Protein AF-A0A2J6SR57-F1 (afdb_monomer_lite)

InterPro domains:
  IPR036116 Fibronectin type III superfamily [SSF49265] (1-68)

Organism: NCBI:txid1095630

Secondary structure (DSSP, 8-state):
-EEEE-PPPTT-SEEEEEEEETT-TT---EEEEEEESSSEEEE---SS-GGGEEEEEEEEETTEEPPPPPPEE--

Radius of gyration: 12.21 Å; chains: 1; bounding box: 33×21×33 Å

Structure (mmCIF, N/CA/C/O backbone):
data_AF-A0A2J6SR57-F1
#
_entry.id   AF-A0A2J6SR57-F1
#
loop_
_atom_site.group_PDB
_atom_site.id
_atom_site.type_symbol
_atom_site.label_atom_id
_atom_site.label_alt_id
_atom_site.label_comp_id
_atom_site.label_asym_id
_atom_site.label_entity_id
_atom_site.label_seq_id
_atom_site.pdbx_PDB_ins_code
_atom_site.Cartn_x
_atom_site.Cartn_y
_atom_site.Cartn_z
_atom_site.occupancy
_atom_site.B_iso_or_equiv
_atom_site.auth_seq_id
_atom_site.auth_comp_id
_atom_site.auth_asym_id
_atom_site.auth_atom_id
_atom_site.pdbx_PDB_model_num
ATOM 1 N N . THR A 1 1 ? -3.134 9.363 9.464 1.00 81.50 1 THR A N 1
ATOM 2 C CA . THR A 1 1 ? -2.419 8.885 8.265 1.00 81.50 1 THR A CA 1
ATOM 3 C C . THR A 1 1 ? -1.645 7.640 8.629 1.00 81.50 1 THR A C 1
ATOM 5 O O . THR A 1 1 ? -1.109 7.612 9.728 1.00 81.50 1 THR A O 1
ATOM 8 N N . VAL A 1 2 ? -1.595 6.636 7.754 1.00 89.88 2 VAL A N 1
ATOM 9 C CA . VAL A 1 2 ? -0.739 5.441 7.901 1.00 89.88 2 VAL A CA 1
ATOM 10 C C . VA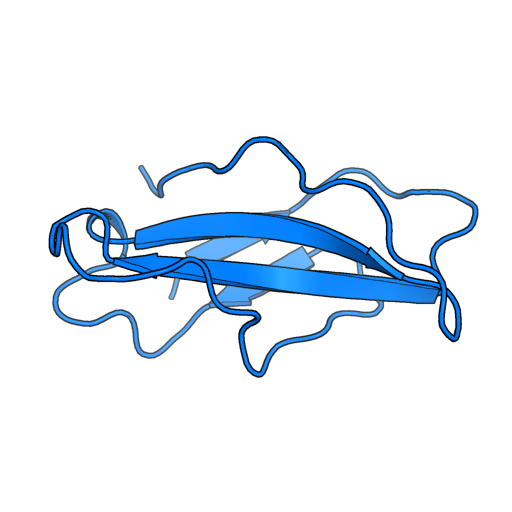L A 1 2 ? 0.404 5.548 6.907 1.00 89.88 2 VAL A C 1
ATOM 12 O O . VAL A 1 2 ? 0.163 5.934 5.767 1.00 89.88 2 VAL A O 1
ATOM 15 N N . GLN A 1 3 ? 1.622 5.222 7.336 1.00 92.00 3 GLN A N 1
ATOM 16 C CA . GLN A 1 3 ? 2.777 5.090 6.451 1.00 92.00 3 GLN A CA 1
ATOM 17 C C . GLN A 1 3 ? 3.049 3.610 6.221 1.00 92.00 3 GLN A C 1
ATOM 19 O O . GLN A 1 3 ? 3.116 2.837 7.175 1.00 92.00 3 GLN A O 1
ATOM 24 N N . MET A 1 4 ? 3.178 3.229 4.958 1.00 91.38 4 MET A N 1
ATOM 25 C CA . MET A 1 4 ? 3.439 1.859 4.538 1.00 91.38 4 MET A CA 1
ATOM 26 C C . MET A 1 4 ? 4.756 1.818 3.781 1.00 91.38 4 MET A C 1
ATOM 28 O O . MET A 1 4 ? 5.052 2.725 3.003 1.00 91.38 4 MET A O 1
ATOM 32 N N . THR A 1 5 ? 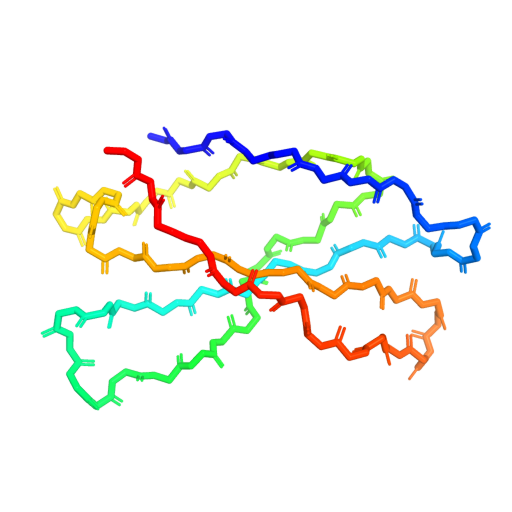5.512 0.746 3.983 1.00 94.44 5 THR A N 1
ATOM 33 C CA . THR A 1 5 ? 6.737 0.436 3.243 1.00 94.44 5 THR A CA 1
ATOM 34 C C . THR A 1 5 ? 6.700 -1.021 2.814 1.00 94.44 5 THR A C 1
ATOM 36 O O . THR A 1 5 ? 6.150 -1.858 3.531 1.00 94.44 5 THR A O 1
ATOM 39 N N . TRP A 1 6 ? 7.296 -1.334 1.672 1.00 93.62 6 TRP A N 1
ATOM 40 C CA . TRP A 1 6 ? 7.389 -2.696 1.147 1.00 93.62 6 TRP A CA 1
ATOM 41 C C . TRP A 1 6 ? 8.710 -2.896 0.406 1.00 93.62 6 TRP A C 1
ATOM 43 O O . TRP A 1 6 ? 9.400 -1.932 0.078 1.00 93.62 6 TRP A O 1
ATOM 53 N N . ASP A 1 7 ? 9.064 -4.149 0.139 1.00 94.81 7 ASP A N 1
ATOM 54 C CA . ASP A 1 7 ? 10.284 -4.465 -0.598 1.00 94.81 7 ASP A CA 1
ATOM 55 C C . ASP A 1 7 ? 10.148 -4.125 -2.086 1.00 94.81 7 ASP A C 1
ATOM 57 O O . ASP A 1 7 ? 9.088 -4.283 -2.700 1.00 94.81 7 ASP A O 1
ATOM 61 N N . ALA A 1 8 ? 11.251 -3.673 -2.683 1.00 92.75 8 ALA A N 1
ATOM 62 C CA . ALA A 1 8 ? 11.294 -3.359 -4.102 1.00 92.75 8 ALA A CA 1
ATOM 63 C C . ALA A 1 8 ? 11.160 -4.624 -4.964 1.00 92.75 8 ALA A C 1
ATOM 65 O O . ALA A 1 8 ? 11.837 -5.626 -4.734 1.00 92.75 8 ALA A O 1
ATOM 66 N N . MET A 1 9 ? 10.372 -4.541 -6.035 1.00 91.62 9 MET A N 1
ATOM 67 C CA . MET A 1 9 ? 10.388 -5.524 -7.116 1.00 91.62 9 MET A CA 1
ATOM 68 C C . MET A 1 9 ? 11.170 -4.979 -8.313 1.00 91.62 9 MET A C 1
ATOM 70 O O . MET A 1 9 ? 10.803 -3.956 -8.883 1.00 91.62 9 MET A O 1
ATOM 74 N N . GLY A 1 10 ? 12.225 -5.687 -8.731 1.00 92.00 10 GLY A N 1
ATOM 75 C CA . GLY A 1 10 ? 13.191 -5.192 -9.726 1.00 92.00 10 GLY A CA 1
ATOM 76 C C . GLY A 1 10 ? 12.628 -4.864 -11.116 1.00 92.00 10 GLY A C 1
ATOM 77 O O . GLY A 1 10 ? 13.264 -4.131 -11.865 1.00 92.00 10 GLY A O 1
ATOM 78 N N . TYR A 1 11 ? 11.441 -5.370 -11.458 1.00 91.50 11 TYR A N 1
ATOM 79 C CA . TYR A 1 11 ? 10.776 -5.120 -12.745 1.00 91.50 11 TYR A CA 1
ATOM 80 C C . TYR A 1 11 ? 9.510 -4.258 -12.621 1.00 91.50 11 TYR A C 1
ATOM 82 O O . TYR A 1 11 ? 8.771 -4.117 -13.598 1.00 91.50 11 TYR A O 1
ATOM 90 N N . ALA A 1 12 ? 9.232 -3.709 -11.436 1.00 95.69 12 ALA A N 1
ATOM 91 C CA . ALA A 1 12 ? 8.091 -2.833 -11.208 1.00 95.69 12 ALA A CA 1
ATOM 92 C C . ALA A 1 12 ? 8.369 -1.427 -11.751 1.00 95.69 12 ALA A C 1
ATOM 94 O O . ALA A 1 12 ? 9.412 -0.845 -11.466 1.00 95.69 12 ALA A O 1
ATOM 95 N N . TYR A 1 13 ? 7.414 -0.863 -12.489 1.00 94.94 13 TYR A N 1
ATOM 96 C CA . TYR A 1 13 ? 7.401 0.571 -12.791 1.00 94.94 13 TYR A CA 1
ATOM 97 C C . TYR A 1 13 ? 6.840 1.369 -11.607 1.00 94.94 13 TYR A C 1
ATOM 99 O O . TYR A 1 13 ? 7.295 2.470 -11.308 1.00 94.94 13 TYR A O 1
ATOM 107 N N . GLY A 1 14 ? 5.848 0.801 -10.922 1.00 95.00 14 GLY A N 1
ATOM 108 C CA . GLY A 1 14 ? 5.261 1.382 -9.728 1.00 95.00 14 GLY A CA 1
ATOM 109 C C . GLY A 1 14 ? 4.426 0.370 -8.961 1.00 95.00 14 GLY A C 1
ATOM 110 O O . GLY A 1 14 ? 4.401 -0.822 -9.275 1.00 95.00 14 GLY A O 1
ATOM 111 N N . TYR A 1 15 ? 3.734 0.874 -7.952 1.00 95.44 15 TYR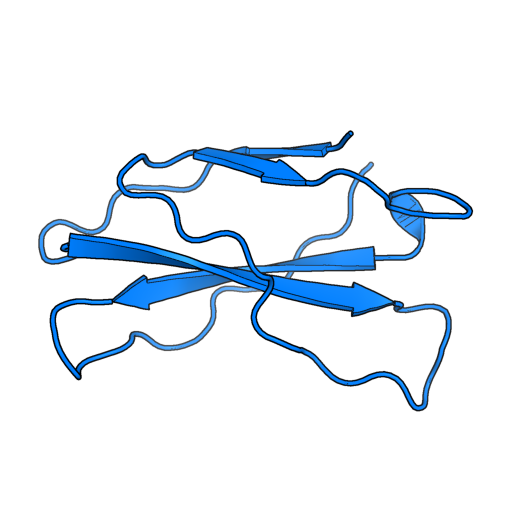 A N 1
ATOM 112 C CA . TYR A 1 15 ? 2.956 0.105 -7.002 1.00 95.44 15 TYR A CA 1
ATOM 113 C C . TYR A 1 15 ? 1.565 0.699 -6.864 1.00 95.44 15 TYR A C 1
ATOM 115 O O . TYR A 1 15 ? 1.399 1.920 -6.809 1.00 95.44 15 TYR A O 1
ATOM 123 N N . ARG A 1 16 ? 0.562 -0.167 -6.797 1.00 94.75 16 ARG A N 1
ATOM 124 C CA . ARG A 1 16 ? -0.821 0.210 -6.531 1.00 94.75 16 ARG A CA 1
ATOM 125 C C . ARG A 1 16 ? -1.188 -0.255 -5.134 1.00 94.75 16 ARG A C 1
ATOM 127 O O . ARG A 1 16 ? -0.923 -1.398 -4.765 1.00 94.75 16 ARG A O 1
ATOM 134 N N . ILE A 1 17 ? -1.775 0.650 -4.360 1.00 93.69 17 ILE A N 1
ATOM 135 C CA . ILE A 1 17 ? -2.200 0.370 -2.995 1.00 93.69 17 ILE A CA 1
ATOM 136 C C . ILE A 1 17 ? -3.671 -0.023 -3.032 1.00 93.69 17 ILE A C 1
ATOM 138 O O . ILE A 1 17 ? -4.484 0.646 -3.663 1.00 93.69 17 ILE A O 1
ATOM 142 N N . TRP A 1 18 ? -4.004 -1.097 -2.336 1.00 94.00 18 TRP A N 1
ATOM 143 C CA . TRP A 1 18 ? -5.342 -1.645 -2.221 1.00 94.00 18 TRP A CA 1
ATOM 144 C C . TRP A 1 18 ? -5.827 -1.511 -0.789 1.00 94.00 18 TRP A C 1
ATOM 146 O O . TRP A 1 18 ? -5.070 -1.780 0.144 1.00 94.00 18 TRP A O 1
ATOM 156 N N . THR A 1 19 ? -7.080 -1.099 -0.617 1.00 92.88 19 THR A N 1
ATOM 157 C CA . THR A 1 19 ? -7.673 -0.858 0.700 1.00 92.88 19 THR A CA 1
ATOM 158 C C . THR A 1 19 ? -9.111 -1.339 0.770 1.00 92.88 19 THR A C 1
ATOM 160 O O . THR A 1 19 ? -9.849 -1.240 -0.212 1.00 92.88 19 THR A O 1
ATOM 163 N N . ARG A 1 20 ? -9.527 -1.798 1.950 1.00 93.12 20 ARG A N 1
ATOM 164 C CA . ARG A 1 20 ? -10.941 -1.948 2.327 1.00 93.12 20 ARG A CA 1
ATOM 165 C C . ARG A 1 20 ? -11.120 -1.758 3.819 1.00 93.12 20 ARG A C 1
ATOM 167 O O . ARG A 1 20 ? -10.172 -1.942 4.582 1.00 93.12 20 ARG A O 1
ATOM 174 N N . ASN A 1 21 ? -12.337 -1.434 4.222 1.00 93.75 21 ASN A N 1
ATOM 175 C CA . ASN A 1 21 ? -12.758 -1.405 5.607 1.00 93.75 21 ASN A CA 1
ATOM 176 C C . ASN A 1 21 ? -13.082 -2.827 6.098 1.00 93.75 21 ASN A C 1
ATOM 178 O O . ASN A 1 21 ? -14.051 -3.442 5.662 1.00 93.75 21 ASN A O 1
ATOM 182 N N . ILE A 1 22 ? -12.299 -3.343 7.044 1.00 94.94 22 ILE A N 1
ATOM 183 C CA . ILE A 1 22 ? -12.470 -4.695 7.602 1.00 94.94 22 ILE A CA 1
ATOM 184 C C . ILE A 1 22 ? -13.635 -4.801 8.597 1.00 94.94 22 ILE A C 1
ATOM 186 O O . ILE A 1 22 ? -14.040 -5.904 8.950 1.00 94.94 22 ILE A O 1
ATOM 190 N N . GLN A 1 23 ? -14.187 -3.671 9.051 1.00 94.06 23 GLN A N 1
ATOM 191 C CA . GLN A 1 23 ? -15.378 -3.631 9.908 1.00 94.06 23 GLN A CA 1
ATOM 192 C C . GLN A 1 23 ? -16.683 -3.652 9.105 1.00 94.06 23 GLN A C 1
ATOM 194 O O . GLN A 1 23 ? -17.760 -3.820 9.675 1.00 94.06 23 GLN A O 1
ATOM 199 N N . ASN A 1 24 ? -16.613 -3.493 7.782 1.00 93.44 24 ASN A N 1
ATOM 200 C CA . ASN A 1 24 ? -17.761 -3.608 6.896 1.00 93.44 24 ASN A CA 1
ATOM 201 C C . ASN A 1 24 ? -17.633 -4.883 6.055 1.00 93.44 24 ASN A C 1
ATOM 203 O O . ASN A 1 24 ? -16.912 -4.915 5.066 1.00 93.44 24 ASN A O 1
ATOM 207 N N . ALA A 1 25 ? -18.387 -5.925 6.411 1.00 90.75 25 ALA A N 1
ATOM 208 C CA . ALA A 1 25 ? -18.350 -7.213 5.713 1.00 90.75 25 ALA A CA 1
ATOM 209 C C . ALA A 1 25 ? -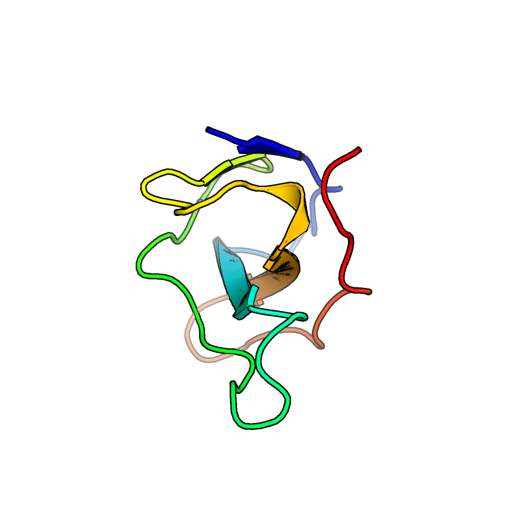18.776 -7.146 4.232 1.00 90.75 25 ALA A C 1
ATOM 211 O O . ALA A 1 25 ? -18.502 -8.076 3.479 1.00 90.75 25 ALA A O 1
ATOM 212 N N . SER A 1 26 ? -19.460 -6.073 3.822 1.00 94.38 26 SER A N 1
ATOM 213 C CA . SER A 1 26 ? -19.843 -5.848 2.421 1.00 94.38 26 SER A CA 1
ATOM 214 C C . SER A 1 26 ? -18.803 -5.041 1.645 1.00 94.38 26 SER A C 1
ATOM 216 O O . SER A 1 26 ? -18.966 -4.850 0.442 1.00 94.38 26 SER A O 1
ATOM 218 N N . ASP A 1 27 ? -17.772 -4.528 2.320 1.00 93.25 27 ASP A N 1
ATOM 219 C CA . ASP A 1 27 ? -16.720 -3.767 1.665 1.00 93.25 27 ASP A CA 1
ATOM 220 C C . ASP A 1 27 ? -15.765 -4.692 0.911 1.00 93.25 27 ASP A C 1
ATOM 222 O O . ASP A 1 27 ? -15.456 -5.815 1.327 1.00 93.25 27 ASP A O 1
ATOM 226 N N . VAL A 1 28 ? -15.295 -4.206 -0.228 1.00 92.94 28 VAL A N 1
ATOM 227 C CA . VAL A 1 28 ? -14.465 -4.966 -1.155 1.00 92.94 28 VAL A CA 1
ATOM 228 C C . VAL A 1 28 ? -13.113 -4.301 -1.288 1.00 92.94 28 VAL A C 1
ATOM 230 O O . VAL A 1 28 ? -12.982 -3.083 -1.201 1.00 92.94 28 VAL A O 1
ATOM 233 N N . LEU A 1 29 ? -12.086 -5.119 -1.501 1.00 92.88 29 LEU A N 1
ATOM 234 C CA . LEU A 1 29 ? -10.748 -4.602 -1.718 1.00 92.88 29 LEU A CA 1
ATOM 235 C C . LEU A 1 29 ? -10.728 -3.796 -3.017 1.00 92.88 29 LEU A C 1
ATOM 237 O O . LEU A 1 29 ? -10.931 -4.341 -4.101 1.00 92.88 29 LEU A O 1
ATOM 241 N N . THR A 1 30 ? -10.496 -2.493 -2.892 1.00 92.31 30 THR A N 1
ATOM 242 C CA . THR A 1 30 ? -10.460 -1.574 -4.027 1.00 92.31 30 THR A CA 1
ATOM 243 C C . THR A 1 30 ? -9.069 -0.988 -4.182 1.00 92.31 30 THR A C 1
ATOM 245 O O . THR A 1 30 ? -8.373 -0.769 -3.184 1.00 92.31 30 THR A O 1
ATOM 248 N N . PRO A 1 31 ? -8.634 -0.735 -5.424 1.00 88.12 31 PRO A N 1
ATOM 249 C CA . PRO A 1 31 ? -7.412 0.005 -5.633 1.00 88.12 31 PRO A CA 1
ATOM 250 C C . PRO A 1 31 ? -7.664 1.448 -5.202 1.00 88.12 31 PRO A C 1
ATOM 252 O O . PRO A 1 31 ? -8.594 2.101 -5.680 1.00 88.12 31 PRO A O 1
ATOM 255 N N . GLY A 1 32 ? -6.855 1.942 -4.274 1.00 73.06 32 GLY A N 1
ATOM 256 C CA . GLY A 1 32 ? -6.896 3.335 -3.871 1.00 73.06 32 GLY A CA 1
ATOM 257 C C . GLY A 1 32 ? -6.522 4.259 -5.033 1.00 73.06 32 GLY A C 1
ATOM 258 O O . GLY A 1 32 ? -5.913 3.850 -6.020 1.00 73.06 32 GLY A O 1
ATOM 259 N N . ILE A 1 33 ? -6.816 5.551 -4.874 1.00 63.41 33 ILE A N 1
ATOM 260 C CA . ILE A 1 33 ? -6.357 6.612 -5.797 1.00 63.41 33 ILE A CA 1
ATOM 261 C C . ILE A 1 33 ? -4.815 6.712 -5.808 1.00 63.41 33 ILE A C 1
ATOM 263 O O . ILE A 1 33 ? -4.216 7.318 -6.692 1.00 63.41 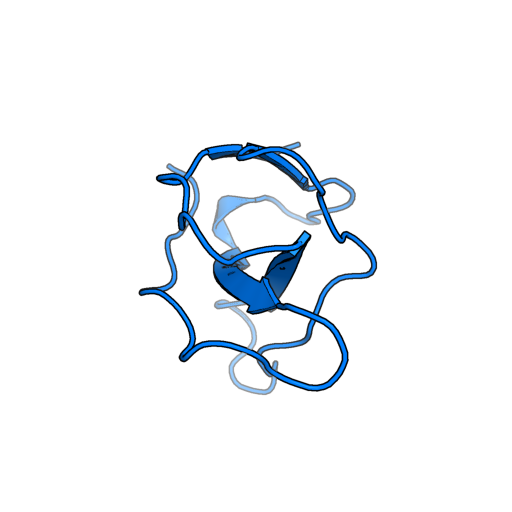33 ILE A O 1
ATOM 267 N N . LEU A 1 34 ? -4.158 6.116 -4.813 1.00 68.50 34 LEU A N 1
ATOM 268 C CA . LEU A 1 34 ? -2.721 6.181 -4.621 1.00 68.50 34 LEU A CA 1
ATOM 269 C C . LEU A 1 34 ? -2.014 5.086 -5.429 1.00 68.50 34 LEU A C 1
ATOM 271 O O . LEU A 1 34 ? -2.137 3.892 -5.150 1.00 68.50 34 LEU A O 1
ATOM 275 N N . SER A 1 35 ? -1.208 5.527 -6.387 1.00 81.25 35 SER A N 1
ATOM 276 C CA . SER A 1 35 ? -0.102 4.760 -6.951 1.00 81.25 35 SER A CA 1
ATOM 277 C C . SER A 1 35 ? 1.213 5.415 -6.539 1.00 81.25 35 SER A C 1
ATOM 279 O O . SER A 1 35 ? 1.308 6.642 -6.555 1.00 81.25 35 SER A O 1
ATOM 281 N N . SER A 1 36 ? 2.220 4.618 -6.197 1.00 89.25 36 SER A N 1
ATOM 282 C CA . SER A 1 36 ? 3.555 5.105 -5.839 1.00 89.25 36 SER A CA 1
ATOM 283 C C . SER A 1 36 ? 4.597 4.539 -6.794 1.00 89.25 36 SER A C 1
ATOM 285 O O . SER A 1 36 ? 4.560 3.356 -7.118 1.00 89.25 36 SER A O 1
ATOM 287 N N . THR A 1 37 ? 5.535 5.364 -7.250 1.00 92.69 37 THR A N 1
ATOM 288 C CA . THR A 1 37 ? 6.758 4.893 -7.928 1.00 92.69 37 THR A CA 1
ATOM 289 C C . THR A 1 37 ? 7.882 4.600 -6.933 1.00 92.69 37 THR A C 1
ATOM 291 O O . THR A 1 37 ? 8.934 4.097 -7.314 1.00 92.69 37 THR A O 1
ATOM 294 N N . GLU A 1 38 ? 7.664 4.915 -5.657 1.00 93.75 38 GLU A N 1
ATOM 295 C CA . GLU A 1 38 ? 8.557 4.602 -4.548 1.00 93.75 38 GLU A CA 1
ATOM 296 C C . GLU A 1 38 ? 8.085 3.330 -3.830 1.00 93.75 38 GLU A C 1
ATOM 298 O O . GLU A 1 38 ? 6.974 2.839 -4.037 1.00 93.75 38 GLU A O 1
ATOM 303 N N . THR A 1 39 ? 8.919 2.796 -2.942 1.00 95.19 39 THR A N 1
ATOM 304 C CA . THR A 1 39 ? 8.599 1.624 -2.109 1.00 95.19 39 THR A CA 1
ATOM 305 C C . THR A 1 39 ? 7.890 1.994 -0.804 1.00 95.19 39 THR A C 1
ATOM 307 O O . THR A 1 39 ? 7.993 1.295 0.208 1.00 95.19 39 THR A O 1
ATOM 310 N N . CYS A 1 40 ? 7.199 3.132 -0.806 1.00 93.56 40 CYS A N 1
ATOM 311 C CA . CYS A 1 40 ? 6.421 3.629 0.314 1.00 93.56 40 CYS A CA 1
ATOM 312 C C . CYS A 1 40 ? 5.216 4.455 -0.156 1.00 93.56 40 CYS A C 1
ATOM 314 O O . CYS A 1 40 ? 5.180 4.971 -1.278 1.00 93.56 40 CYS A O 1
ATOM 316 N N . ALA A 1 41 ? 4.203 4.558 0.708 1.00 92.12 41 ALA A N 1
ATOM 317 C CA . ALA A 1 41 ? 3.059 5.444 0.511 1.00 92.12 41 ALA A CA 1
ATOM 318 C C . ALA A 1 41 ? 2.372 5.799 1.835 1.00 92.12 41 ALA A C 1
ATOM 320 O O . ALA A 1 41 ? 2.335 5.006 2.779 1.00 92.12 41 ALA A O 1
ATOM 321 N N . GLY A 1 42 ? 1.761 6.985 1.859 1.00 90.12 42 GLY A N 1
ATOM 322 C CA . GLY A 1 42 ? 0.915 7.447 2.953 1.00 90.12 42 GLY A CA 1
ATOM 323 C C . GLY A 1 42 ? -0.571 7.338 2.615 1.00 90.12 42 GLY A C 1
ATOM 324 O O . GLY A 1 42 ? -1.024 7.956 1.655 1.00 90.12 42 GLY A O 1
ATOM 325 N N . ALA A 1 43 ? -1.349 6.624 3.430 1.00 88.19 43 ALA A N 1
ATOM 326 C CA . ALA A 1 43 ? -2.809 6.595 3.332 1.00 88.19 43 ALA A CA 1
ATOM 327 C C . ALA A 1 43 ? -3.448 7.610 4.295 1.00 88.19 43 ALA A C 1
ATOM 329 O O . ALA A 1 43 ? -3.154 7.634 5.497 1.00 88.19 43 ALA A O 1
ATOM 330 N N . THR A 1 44 ? -4.339 8.452 3.771 1.00 87.06 44 THR A N 1
ATOM 331 C CA . THR A 1 44 ? -5.079 9.486 4.515 1.00 87.06 44 THR A CA 1
ATOM 332 C C . THR A 1 44 ? -6.596 9.291 4.364 1.00 87.06 44 THR A C 1
ATOM 334 O O . THR A 1 44 ? -7.028 8.382 3.665 1.00 87.06 44 THR A O 1
ATOM 337 N N . TYR A 1 45 ? -7.404 10.105 5.051 1.00 86.12 45 TYR A N 1
ATOM 338 C CA . TYR A 1 45 ? -8.877 10.020 5.084 1.00 86.12 45 TYR A CA 1
ATOM 339 C C . TYR A 1 45 ? -9.438 8.669 5.573 1.00 86.12 45 TYR A C 1
ATOM 341 O O . TYR A 1 45 ? -10.519 8.245 5.180 1.00 86.12 45 TYR A O 1
ATOM 349 N N . LEU A 1 46 ? -8.715 8.009 6.480 1.00 87.88 46 LEU A N 1
ATOM 350 C CA . LEU A 1 46 ? -9.111 6.744 7.101 1.00 87.88 46 LEU A CA 1
ATOM 351 C C . LEU A 1 46 ? -9.996 7.015 8.325 1.00 87.88 46 LEU A C 1
ATOM 353 O O . LEU A 1 46 ? -9.496 7.130 9.445 1.00 87.88 46 LEU A O 1
ATOM 357 N N . PHE A 1 47 ? -11.301 7.167 8.107 1.00 86.62 47 PHE A N 1
ATOM 358 C CA . PHE A 1 47 ? -12.278 7.448 9.161 1.00 86.62 47 PHE A CA 1
ATOM 359 C C . PHE A 1 47 ? -13.129 6.203 9.468 1.00 86.62 47 PHE A C 1
ATOM 361 O O . PHE A 1 47 ? -13.586 5.556 8.531 1.00 86.62 47 PHE A O 1
ATOM 368 N N . PRO A 1 48 ? -13.391 5.850 10.743 1.00 91.06 48 PRO A N 1
ATOM 369 C CA . PRO A 1 48 ? -13.068 6.585 11.974 1.00 91.06 48 PRO A CA 1
ATOM 370 C C . PRO A 1 48 ? -11.640 6.361 12.496 1.00 91.06 48 PRO A C 1
ATOM 372 O O . PRO A 1 48 ? -11.230 7.005 13.457 1.00 91.06 48 PRO A O 1
ATOM 375 N N . GLY A 1 49 ? -10.873 5.471 11.869 1.00 91.31 49 GLY A N 1
ATOM 376 C CA . GLY A 1 49 ? -9.490 5.205 12.247 1.00 91.31 49 GLY A CA 1
ATOM 377 C C . GLY A 1 49 ? -8.838 4.166 11.347 1.00 91.31 49 GLY A C 1
ATOM 378 O O . GLY A 1 49 ? -9.524 3.349 10.733 1.00 91.31 49 GLY A O 1
ATOM 379 N N . ALA A 1 50 ? -7.508 4.196 11.294 1.00 91.94 50 ALA A N 1
ATOM 380 C CA . ALA A 1 50 ? -6.694 3.346 10.429 1.00 91.94 50 ALA A CA 1
ATOM 381 C C . ALA A 1 50 ? -6.825 1.841 10.711 1.00 91.94 50 ALA A C 1
ATOM 383 O O . ALA A 1 50 ? -6.777 1.047 9.780 1.00 91.94 50 ALA A O 1
ATOM 384 N N . TRP A 1 51 ? -7.046 1.460 11.970 1.00 91.88 51 TRP A N 1
ATOM 385 C CA . TRP A 1 51 ? -7.230 0.070 12.411 1.00 91.88 51 TRP A CA 1
ATOM 386 C C . TRP A 1 51 ? -8.491 -0.602 11.843 1.00 91.88 51 TRP A C 1
ATOM 388 O O . TRP A 1 51 ? -8.667 -1.808 11.976 1.00 91.88 51 TRP A O 1
ATOM 398 N N . ASN A 1 52 ? -9.389 0.165 11.216 1.00 94.38 52 ASN A N 1
ATOM 399 C CA . ASN A 1 52 ? -10.564 -0.378 10.534 1.00 94.38 52 ASN A CA 1
ATOM 400 C C . ASN A 1 52 ? -10.277 -0.747 9.080 1.00 94.38 52 ASN A C 1
ATOM 402 O O . ASN A 1 52 ? -11.205 -1.135 8.380 1.00 94.38 52 ASN A O 1
ATOM 406 N N . TYR A 1 53 ? -9.039 -0.606 8.611 1.00 93.81 53 TYR A N 1
ATOM 407 C CA . TYR A 1 53 ? -8.670 -0.845 7.225 1.00 93.81 53 TYR A CA 1
ATOM 408 C C . TYR A 1 53 ? -7.506 -1.822 7.131 1.00 93.81 53 TYR A C 1
ATOM 410 O O . TYR A 1 53 ? -6.593 -1.802 7.955 1.00 93.81 53 TYR A O 1
ATOM 418 N N . GLU A 1 54 ? -7.524 -2.640 6.086 1.00 94.69 54 GLU A N 1
ATOM 419 C CA . GLU A 1 54 ? -6.349 -3.391 5.653 1.00 94.69 54 GLU A CA 1
ATOM 420 C C . GLU A 1 54 ? -5.764 -2.777 4.383 1.00 94.69 54 GLU A C 1
ATOM 422 O O . GLU A 1 54 ? -6.471 -2.145 3.591 1.00 94.69 54 GLU A O 1
ATOM 427 N N . PHE A 1 55 ? -4.464 -2.982 4.207 1.00 93.50 55 PHE A N 1
ATOM 428 C CA . PHE A 1 55 ? -3.667 -2.414 3.135 1.00 93.50 55 PHE A CA 1
ATOM 429 C C . PHE A 1 55 ? -2.863 -3.512 2.456 1.00 93.50 55 PHE A C 1
ATOM 431 O O . PHE A 1 55 ? -2.184 -4.298 3.119 1.00 93.50 55 PHE A O 1
ATOM 438 N N . CYS A 1 56 ? -2.915 -3.549 1.133 1.00 94.31 56 CYS A N 1
ATOM 439 C CA . CYS A 1 56 ? -2.177 -4.505 0.314 1.00 94.31 56 CYS A CA 1
ATOM 440 C C . CYS A 1 56 ? -1.566 -3.773 -0.878 1.00 94.31 56 CYS A C 1
ATOM 442 O O . CYS A 1 56 ? -1.991 -2.673 -1.234 1.00 94.31 56 CYS A O 1
ATOM 444 N N . VAL A 1 57 ? -0.558 -4.371 -1.497 1.00 94.88 57 VAL A N 1
ATOM 445 C CA . VAL A 1 57 ? 0.181 -3.751 -2.591 1.00 94.88 57 VAL A CA 1
ATOM 446 C C . VAL A 1 57 ? 0.253 -4.722 -3.760 1.00 94.88 57 VAL A C 1
ATOM 448 O O . VAL A 1 57 ? 0.382 -5.930 -3.583 1.00 94.88 57 VAL A O 1
ATOM 451 N N . THR A 1 58 ? 0.172 -4.191 -4.970 1.00 95.62 58 THR A N 1
ATOM 452 C CA . THR A 1 58 ? 0.603 -4.873 -6.195 1.00 95.62 58 THR A CA 1
ATOM 453 C C . THR A 1 58 ? 1.691 -4.039 -6.846 1.00 95.62 58 THR A C 1
ATOM 455 O O . THR A 1 58 ? 1.694 -2.812 -6.729 1.00 95.62 58 THR A O 1
ATOM 458 N N . SER A 1 59 ? 2.623 -4.684 -7.539 1.00 96.00 59 SER A N 1
ATOM 459 C CA . SER A 1 59 ? 3.504 -3.993 -8.473 1.00 96.00 59 SER A CA 1
ATOM 460 C C . SER A 1 59 ? 2.892 -4.010 -9.869 1.00 96.00 59 SER A C 1
ATOM 462 O O . SER A 1 59 ? 2.210 -4.963 -10.243 1.00 96.00 59 SER A O 1
ATOM 464 N N . TYR A 1 60 ? 3.125 -2.963 -10.653 1.00 95.00 60 TYR A N 1
ATOM 465 C CA . TYR A 1 60 ? 2.682 -2.903 -12.042 1.00 95.00 60 TYR A CA 1
ATOM 466 C C . TYR A 1 60 ? 3.797 -2.433 -12.975 1.00 95.00 60 TYR A C 1
ATOM 468 O O . TYR A 1 60 ? 4.695 -1.682 -12.584 1.00 95.00 60 TYR A O 1
ATOM 476 N N . ASN A 1 61 ? 3.732 -2.883 -14.226 1.00 95.50 61 ASN A N 1
ATOM 477 C CA . ASN A 1 61 ? 4.585 -2.439 -15.324 1.00 95.50 61 ASN A CA 1
ATOM 478 C C . ASN A 1 61 ? 3.773 -2.460 -16.629 1.00 95.50 61 ASN A C 1
ATOM 480 O O . ASN A 1 61 ? 3.461 -3.520 -17.175 1.00 95.50 61 ASN A O 1
ATOM 484 N N . GLY A 1 62 ? 3.371 -1.278 -17.102 1.00 92.00 62 GLY A N 1
ATOM 485 C CA . GLY A 1 62 ? 2.408 -1.154 -18.197 1.00 92.00 62 GLY A CA 1
ATOM 486 C C . GLY A 1 62 ? 1.061 -1.784 -17.829 1.00 92.00 62 GLY A C 1
ATOM 487 O O . GLY A 1 62 ? 0.468 -1.426 -16.816 1.00 92.00 62 GLY A O 1
ATOM 488 N N . ASN A 1 63 ? 0.599 -2.735 -18.645 1.00 94.00 63 ASN A N 1
ATOM 489 C CA . ASN A 1 63 ? -0.655 -3.468 -18.422 1.00 94.00 63 ASN A CA 1
ATOM 490 C C . ASN A 1 63 ? -0.486 -4.728 -17.556 1.00 94.00 63 ASN A C 1
ATOM 492 O O . ASN A 1 63 ? -1.462 -5.439 -17.324 1.00 94.00 63 ASN A O 1
ATOM 496 N N . TYR A 1 64 ? 0.735 -5.036 -17.114 1.00 94.62 64 TYR A N 1
ATOM 497 C CA . TYR A 1 64 ? 0.997 -6.166 -16.231 1.00 94.62 64 TYR A CA 1
ATOM 498 C C . TYR A 1 64 ? 0.910 -5.725 -14.775 1.00 94.62 64 TYR A C 1
ATOM 500 O O . TYR A 1 64 ? 1.457 -4.686 -14.406 1.00 94.62 64 TYR A O 1
ATOM 508 N N . GLU A 1 65 ? 0.268 -6.544 -13.949 1.00 94.81 65 GLU A N 1
ATOM 509 C CA . GLU A 1 65 ? 0.132 -6.331 -12.513 1.00 94.81 65 GLU A CA 1
ATOM 510 C C . GLU A 1 65 ? 0.452 -7.637 -11.781 1.00 94.81 65 GLU A C 1
ATOM 512 O O . GLU A 1 65 ? 0.105 -8.725 -12.249 1.00 94.81 65 GLU A O 1
ATOM 517 N N . SER A 1 66 ? 1.179 -7.543 -10.670 1.00 94.75 66 SER A N 1
ATOM 518 C CA . SER A 1 66 ? 1.539 -8.703 -9.865 1.00 94.75 66 SER A CA 1
ATOM 519 C C . SER A 1 66 ? 0.324 -9.288 -9.156 1.00 94.75 66 SER A C 1
ATOM 521 O O . SER A 1 66 ? -0.726 -8.657 -9.025 1.00 94.75 66 SER A O 1
ATOM 523 N N . VAL A 1 67 ? 0.508 -10.481 -8.590 1.00 94.25 67 VAL A N 1
ATOM 524 C CA . VAL A 1 67 ? -0.384 -10.952 -7.529 1.00 94.25 67 VAL A CA 1
ATOM 525 C C . VAL A 1 67 ? -0.378 -9.965 -6.358 1.00 94.25 67 VAL A C 1
ATOM 527 O O . VAL A 1 67 ? 0.627 -9.292 -6.102 1.00 94.25 67 VAL A O 1
ATOM 530 N N . LEU A 1 68 ? -1.513 -9.879 -5.668 1.00 93.81 68 LEU A N 1
ATOM 531 C CA . LEU A 1 68 ? -1.679 -9.069 -4.467 1.00 93.81 68 LEU A CA 1
ATOM 532 C C . LEU A 1 68 ? -0.745 -9.577 -3.357 1.00 93.81 68 LEU A C 1
ATOM 534 O O . LEU A 1 68 ? -0.631 -10.788 -3.153 1.00 93.81 68 LEU A O 1
ATOM 538 N N . THR A 1 69 ? -0.094 -8.673 -2.624 1.00 92.31 69 THR A N 1
ATOM 539 C CA . THR A 1 69 ? 0.622 -9.052 -1.399 1.00 92.31 69 THR A CA 1
ATOM 540 C C . THR A 1 69 ? -0.351 -9.535 -0.323 1.00 92.31 69 THR A C 1
ATOM 542 O O . THR A 1 69 ? -1.558 -9.298 -0.394 1.00 92.31 69 THR A O 1
ATOM 545 N N . GLY A 1 70 ? 0.184 -10.147 0.737 1.00 94.12 70 GLY A N 1
ATOM 546 C CA . GLY A 1 70 ? -0.571 -10.285 1.981 1.00 94.12 70 GLY A CA 1
ATOM 547 C C . GLY A 1 70 ? -1.010 -8.907 2.480 1.00 94.12 70 GLY A C 1
ATOM 548 O O . GLY A 1 70 ? -0.193 -7.987 2.556 1.00 94.12 70 GLY A O 1
ATOM 549 N N . CYS A 1 71 ? -2.300 -8.759 2.768 1.00 94.56 71 CYS A N 1
ATOM 550 C CA . CYS A 1 71 ? -2.848 -7.536 3.336 1.00 94.56 71 CYS A CA 1
ATOM 551 C C . CYS A 1 71 ? -2.458 -7.423 4.811 1.00 94.56 71 CYS A C 1
ATOM 553 O O . CYS A 1 71 ? -2.460 -8.419 5.536 1.00 94.56 71 CYS A O 1
ATOM 555 N N . THR A 1 72 ? -2.142 -6.212 5.259 1.00 94.00 72 THR A N 1
ATOM 556 C CA . THR A 1 72 ? -1.787 -5.925 6.651 1.00 94.00 72 THR A CA 1
ATOM 557 C C . THR A 1 72 ? -2.665 -4.821 7.222 1.00 94.00 72 THR A C 1
ATOM 559 O O . THR A 1 72 ? -3.140 -3.951 6.492 1.00 94.00 72 THR A O 1
ATOM 562 N N . VAL A 1 73 ? -2.882 -4.851 8.532 1.00 93.69 73 VAL A N 1
ATOM 563 C CA . VAL A 1 73 ? -3.642 -3.837 9.271 1.00 93.69 73 VAL A CA 1
ATOM 564 C C . VAL A 1 73 ? -2.651 -2.956 10.024 1.00 93.69 73 VAL A C 1
ATOM 566 O O . VAL A 1 73 ? -1.580 -3.412 10.431 1.00 93.69 73 VAL A O 1
ATOM 569 N N . ALA A 1 74 ? -2.987 -1.678 10.183 1.00 87.38 74 ALA A N 1
ATOM 570 C CA . ALA A 1 74 ? -2.197 -0.789 11.026 1.00 87.38 74 ALA A CA 1
ATOM 571 C C . ALA A 1 74 ? -2.197 -1.285 12.493 1.00 87.38 74 ALA A C 1
ATOM 573 O O . ALA A 1 74 ? -3.212 -1.837 12.923 1.00 87.38 74 ALA A O 1
ATOM 574 N N . PRO A 1 75 ? -1.098 -1.091 13.248 1.00 80.38 75 PRO A N 1
ATOM 575 C CA . PRO A 1 75 ? -1.055 -1.391 14.680 1.00 80.38 75 PRO A CA 1
ATOM 576 C C . PRO A 1 75 ? -2.149 -0.688 15.493 1.00 80.38 75 PRO A C 1
ATOM 578 O O . PRO A 1 75 ? -2.567 0.429 15.095 1.00 80.38 75 PRO A O 1
#

pLDDT: mean 91.38, std 5.76, range [63.41, 96.0]

Foldseek 3Di:
DDKDFDDDDPQFQWKWKWKWFQVDPPTDTDTDPDIGSDRMDDDDPPPPDQQRMWMWMWGDDVPDIHPIDPIDGDD

Sequence (75 aa):
TVQMTWDAMGYAYGYRIWTRNIQNASDVLTPGILSSTETCAGATYLFPGAWNYEFCVTSYNGNYESVLTGCTVAP

=== Feature glossary ===
The record interleaves many kinds of information about one protein. Here is each kind 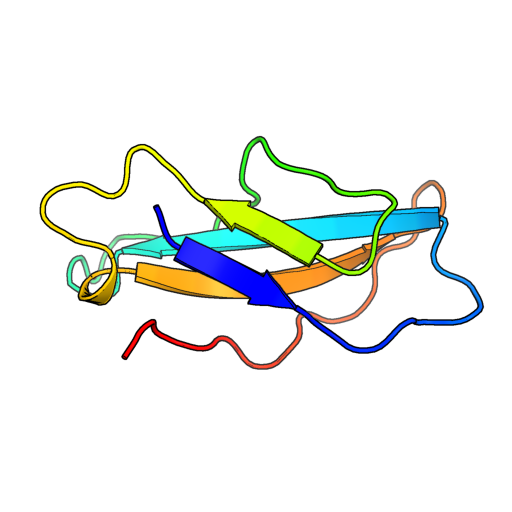framed as the question it answers.

Q: What does the local fold look like, residue by residue?
A: A 3Di character summarizes, for each residue, the relative orientation of the Cα frame of its nearest spatial neighbor. Because it encodes fold topology rather than chemistry, 3Di alignments detect remote structural similarity that sequence alignment misses.

Q: Which residues are in helices, strands, or loops?
A: Secondary structure is the local, repeating backbone conformation. DSSP classifies it into eight states by reading the hydrogen-bond network: three helix types (H, G, I), two β types (E, B), two non-regular types (T, S), and unstructured coil (-).

Q: How big and how compact is the whole molecule?
A: Three whole-structure scalars: the radius of gyration (RMS distance of Cα from centroid, in Å), the count of Cα–Cα contacts (pairs closer than 8 Å and separated by more than four residues in sequence — i.e. tertiary, not local, contacts), and the bounding-box dimensions. Together they distinguish compact globular folds from extended fibres or disordered chains.

Q: How confident is the AlphaFold model at each residue?
A: For AlphaFold models, the B-factor field carries pLDDT — the model's own estimate of local accuracy on a 0–100 scale. Regions with pLDDT<50 should be treated as essentially unmodeled; they often correspond to intrinsically disordered segments.

Q: What family and function is it annotated with?
A: Functional annotations link the protein to curated databases. InterPro entries identify conserved domains and families by matching the sequence against member-database signatures (Pfam, PROSITE, CDD, …). Gene Ontology (GO) terms describe molecular function, biological process, and cellular component in a controlled vocabulary. CATH places the structure in a hierarchical fold classification (Class/Architecture/Topology/Homologous-superfamily). The organism is the source species.

Q: What known structures does this most resemble?
A: Nearest PDB neighbors are the top structural matches found by Foldseek when searching this structure against the entire Protein Data Bank. Each hit reports a TM-score (0 to 1; >0.5 almost always implies the same fold) and an E-value. These are *structural* homologs — they may share no detectable sequence similarity.

Q: Which residues are buried vs exposed?
A: Solvent-accessible surface area (SASA) is the area in Å² traced out by the centre of a 1.4 Å probe sphere (a water molecule) rolled over the protein's van der Waals surface (Shrake–Rupley / Lee–Richards construction). Buried residues have near-zero SASA; fully exposed residues can exceed 200 Å². The total SASA scales roughly with the number of surface residues.

Q: What are the backbone torsion angles?
A: φ (phi) and ψ (psi) are the two rotatable backbone dihedrals per residue: φ is the C(i-1)–N–Cα–C torsion, ψ is the N–Cα–C–N(i+1) torsion, both in degrees on (−180°, 180°]. α-helical residues cluster near (−60°, −45°); β-strand residues near (−120°, +130°). A Ramachandran plot is simply a scatter of (φ, ψ) for every residue.

Q: Are the domains correctly placed relative to each other?
A: Predicted aligned error is AlphaFold's pairwise confidence. Unlike pLDDT (per-residue), PAE is per-residue-pair and captures whether two parts of the structure are correctly placed relative to each other. Units are ångströms of expected positional error.

Q: What if only a Cα trace is available?
A: P-SEA three-state annotation labels each residue as helix, strand, or coil based purely on the geometry of the Cα trace. It serves as a fallback when the full backbone (and thus DSSP) is unavailable.

Q: What is the amino-acid chain?
A: This is the polypeptide sequence — one letter per residue, N-terminus first. Length ranges from a few dozen residues for small domains to over a thousand for large multi-domain proteins.

Q: What do the rendered images show?
A: The six renders are orthographic views along the three Cartesian axes in both directions. Representation (cartoon, sticks, or surface) and color scheme (sequence-rainbow or by-chain) vary across proteins so the training set covers all the common visualization conventions.

Q: What do the diagnostic plots show?
A: Plot images: a contact map (which residues are close in 3D, as an N×N binary image), a Ramachandran scatter (backbone torsion angles, revealing secondary-structure composition at a glance), and — for AlphaFold structures — a PAE heatmap (pairwise prediction confidence).

Q: How mobile is each atom in the crystal?
A: B-factor (Debye–Waller factor) reflects atomic displacement in the crystal lattice. It is an experimental observable (units Å²), not a prediction; low values mean the atom is pinned down, high values mean it moves or is heterogeneous across the crystal.

Q: Where is each backbone atom in 3D?
A: The mmCIF table is the protein's shape written out atom by atom. For each backbone N, Cα, C, and carbonyl O, it records an (x, y, z) coordinate triple in Å plus the residue type, chain letter, and residue number.